Protein AF-A0A077X724-F1 (afdb_monomer)

Structure (mmCIF, N/CA/C/O backbone):
data_AF-A0A077X724-F1
#
_entry.id   AF-A0A077X724-F1
#
loop_
_atom_site.group_PDB
_atom_site.id
_atom_site.type_symbol
_atom_site.label_atom_id
_atom_site.label_alt_id
_atom_site.label_comp_id
_atom_site.label_asym_id
_atom_site.label_entity_id
_atom_site.label_seq_id
_atom_site.pdbx_PDB_ins_code
_atom_site.Cartn_x
_atom_site.Cartn_y
_atom_site.Cartn_z
_atom_site.occupancy
_atom_site.B_iso_or_equiv
_atom_site.auth_seq_id
_atom_site.auth_comp_id
_atom_site.auth_asym_id
_atom_site.auth_atom_id
_atom_site.pdbx_PDB_model_num
ATOM 1 N N . TYR A 1 1 ? -17.689 8.087 11.709 1.00 75.19 1 TYR A N 1
ATOM 2 C CA . TYR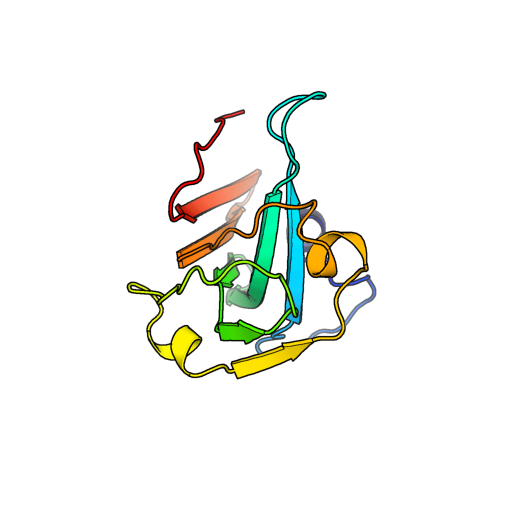 A 1 1 ? -16.710 6.985 11.725 1.00 75.19 1 TYR A CA 1
ATOM 3 C C . TYR A 1 1 ? -16.630 6.308 10.362 1.00 75.19 1 TYR A C 1
ATOM 5 O O . TYR A 1 1 ? -15.715 6.636 9.623 1.00 75.19 1 TYR A O 1
ATOM 13 N N . ASN A 1 2 ? -17.636 5.526 9.953 1.00 76.06 2 ASN A N 1
ATOM 14 C CA . ASN A 1 2 ? -17.652 4.824 8.654 1.00 76.06 2 ASN A CA 1
ATOM 15 C C . ASN A 1 2 ? -17.443 5.747 7.442 1.00 76.06 2 ASN A C 1
ATOM 17 O O . ASN A 1 2 ? -16.703 5.400 6.537 1.00 76.06 2 ASN A O 1
ATOM 21 N N . LYS A 1 3 ? -17.983 6.975 7.467 1.00 77.31 3 LYS A N 1
ATOM 22 C CA . LYS A 1 3 ? -17.734 7.983 6.417 1.00 77.31 3 LYS A CA 1
ATOM 23 C C . LYS A 1 3 ? -16.243 8.316 6.220 1.00 77.31 3 LYS A C 1
ATOM 25 O O . LYS A 1 3 ? -15.818 8.555 5.099 1.00 77.31 3 LYS A O 1
ATOM 30 N N . ILE A 1 4 ? -15.458 8.350 7.300 1.00 74.62 4 ILE A N 1
ATOM 31 C CA . ILE A 1 4 ? -14.012 8.613 7.230 1.00 74.62 4 ILE A CA 1
ATOM 32 C C . ILE A 1 4 ? -13.260 7.364 6.780 1.00 74.62 4 ILE A C 1
ATOM 34 O O . ILE A 1 4 ? -12.359 7.479 5.962 1.00 74.62 4 ILE A O 1
ATOM 38 N N . ILE A 1 5 ? -13.657 6.181 7.253 1.00 72.75 5 ILE A N 1
ATOM 39 C CA . ILE A 1 5 ? -13.085 4.916 6.775 1.00 72.75 5 ILE A CA 1
ATOM 40 C C . ILE A 1 5 ? -13.282 4.799 5.267 1.00 72.75 5 ILE A C 1
ATOM 42 O O . ILE A 1 5 ? -12.301 4.603 4.568 1.00 72.75 5 ILE A O 1
ATOM 46 N N . ASN A 1 6 ? -14.498 5.026 4.766 1.00 73.06 6 ASN A N 1
ATOM 47 C CA . 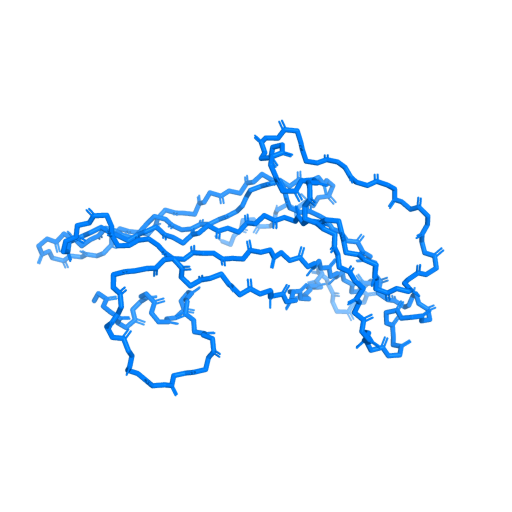ASN A 1 6 ? -14.781 4.983 3.333 1.00 73.06 6 ASN A CA 1
ATOM 48 C C . ASN A 1 6 ? -13.948 6.015 2.562 1.00 73.06 6 ASN A C 1
ATOM 50 O O . ASN A 1 6 ? -13.440 5.696 1.507 1.00 73.06 6 ASN A O 1
ATOM 54 N N . LYS A 1 7 ? -13.690 7.215 3.105 1.00 71.38 7 LYS A N 1
ATOM 55 C CA . LYS A 1 7 ? -12.792 8.188 2.451 1.00 71.38 7 LYS A CA 1
ATOM 56 C C . LYS A 1 7 ? -11.376 7.637 2.206 1.00 71.38 7 LYS A C 1
ATOM 58 O O . LYS A 1 7 ? -10.754 8.001 1.215 1.00 71.38 7 LYS A O 1
ATOM 63 N N . TYR A 1 8 ? -10.850 6.829 3.127 1.00 67.06 8 TYR A N 1
ATOM 64 C CA . TYR A 1 8 ? -9.493 6.267 3.048 1.00 67.06 8 TYR A CA 1
ATOM 65 C C . TYR A 1 8 ? -9.453 4.836 2.492 1.00 67.06 8 TYR A C 1
ATOM 67 O O . TYR A 1 8 ? -8.388 4.339 2.136 1.00 67.06 8 TYR A O 1
ATOM 75 N N . TRP A 1 9 ? -10.603 4.172 2.445 1.00 67.00 9 TRP A N 1
ATOM 76 C CA . TRP A 1 9 ? -10.804 2.805 1.994 1.00 67.00 9 TRP A CA 1
ATOM 77 C C . TRP A 1 9 ? -12.099 2.740 1.186 1.00 67.00 9 TRP A C 1
ATOM 79 O O . TRP A 1 9 ? -13.132 2.282 1.678 1.00 67.00 9 TRP A O 1
ATOM 89 N N . ASP A 1 10 ? -12.027 3.226 -0.049 1.00 62.06 10 ASP A N 1
ATOM 90 C CA . ASP A 1 10 ? 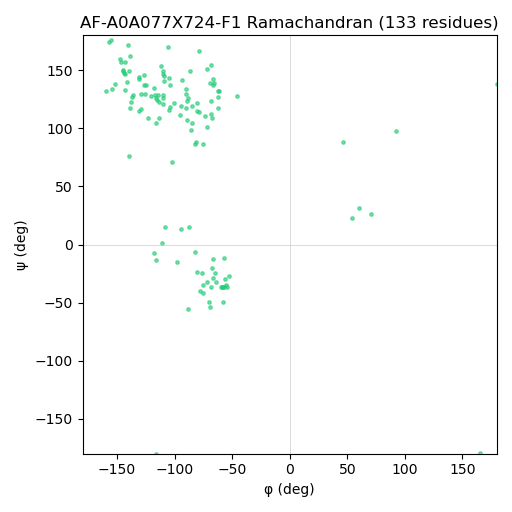-13.070 3.062 -1.058 1.00 62.06 10 ASP A CA 1
ATOM 91 C C . ASP A 1 10 ? -12.503 2.243 -2.223 1.00 62.06 10 ASP A C 1
ATOM 93 O O . ASP A 1 10 ? -11.678 2.758 -2.979 1.00 62.06 10 ASP A O 1
ATOM 97 N N . PRO A 1 11 ? -12.865 0.958 -2.356 1.00 58.00 11 PRO A N 1
ATOM 98 C CA . PRO A 1 11 ? -12.559 0.175 -3.549 1.00 58.00 11 PRO A CA 1
ATOM 99 C C . PRO A 1 11 ? -13.632 0.300 -4.653 1.00 58.00 11 PRO A C 1
ATOM 101 O O . PRO A 1 11 ? -13.614 -0.527 -5.558 1.00 58.00 11 PRO A O 1
ATOM 104 N N . ASP A 1 12 ? -14.521 1.301 -4.550 1.00 51.06 12 ASP A N 1
ATOM 105 C CA . ASP A 1 12 ? -15.835 1.541 -5.184 1.00 51.06 12 ASP A CA 1
ATOM 106 C C . ASP A 1 12 ? -17.028 1.002 -4.351 1.00 51.06 12 ASP A C 1
ATOM 108 O O . ASP A 1 12 ? -17.353 -0.186 -4.366 1.00 51.06 12 ASP A O 1
ATOM 112 N N . SER A 1 13 ? -17.672 1.898 -3.582 1.00 48.06 13 SER A N 1
ATOM 113 C CA . SER A 1 13 ? -18.835 1.677 -2.694 1.00 48.06 13 SER A CA 1
ATOM 114 C C . SER A 1 13 ? -19.955 0.850 -3.351 1.00 48.06 13 SER A C 1
ATOM 116 O O . SER A 1 13 ? -20.416 1.191 -4.433 1.00 48.06 13 SER A O 1
ATOM 118 N N . ASP A 1 14 ? -20.456 -0.237 -2.757 1.00 35.47 14 ASP A N 1
ATOM 119 C CA . ASP A 1 14 ? -21.465 -0.180 -1.697 1.00 35.47 14 ASP A CA 1
ATOM 120 C C . ASP A 1 14 ? -21.511 -1.477 -0.859 1.00 35.47 14 ASP A C 1
ATOM 122 O O . ASP A 1 14 ? -21.597 -2.585 -1.377 1.00 35.47 14 ASP A O 1
ATOM 126 N N . HIS A 1 15 ? -21.507 -1.301 0.466 1.00 43.28 15 HIS A N 1
ATOM 127 C CA . HIS A 1 15 ? -21.999 -2.230 1.500 1.00 43.28 15 HIS A CA 1
ATOM 128 C C . HIS A 1 15 ? -21.607 -3.715 1.403 1.00 43.28 15 HIS A C 1
ATOM 130 O O . HIS A 1 15 ? -22.429 -4.534 1.012 1.00 43.28 15 HIS A O 1
ATOM 136 N N . PHE A 1 16 ? -20.465 -4.110 1.987 1.00 31.23 16 PHE A N 1
ATOM 137 C CA . PHE A 1 16 ? -20.332 -5.476 2.516 1.00 31.23 16 PHE A CA 1
ATOM 138 C C . PHE A 1 16 ? -19.600 -5.534 3.862 1.00 31.23 16 PHE A C 1
ATOM 140 O O . PHE A 1 16 ? -18.423 -5.194 3.990 1.00 31.23 16 PHE A O 1
ATOM 147 N N . LEU A 1 17 ? -20.344 -6.005 4.868 1.00 32.56 17 LEU A N 1
ATOM 148 C CA . LEU A 1 17 ? -19.839 -6.605 6.098 1.00 32.56 17 LEU A CA 1
ATOM 149 C C . LEU A 1 17 ? -19.190 -7.945 5.733 1.00 32.56 17 LEU A C 1
ATOM 151 O O . LEU A 1 17 ? -19.887 -8.883 5.350 1.00 32.56 17 LEU A O 1
ATOM 155 N N . TYR A 1 18 ? -17.871 -8.045 5.868 1.00 35.88 18 TYR A N 1
ATOM 156 C CA . TYR A 1 18 ? -17.178 -9.330 5.891 1.00 35.88 18 TYR A CA 1
ATOM 157 C C . TYR A 1 18 ? -16.119 -9.301 6.987 1.00 35.88 18 TYR A C 1
ATOM 159 O O . TYR A 1 18 ? -15.265 -8.417 7.025 1.00 35.88 18 TYR A O 1
ATOM 167 N N . ILE A 1 19 ? -16.154 -10.299 7.866 1.00 33.50 19 ILE A N 1
ATOM 168 C CA . ILE A 1 19 ? -15.032 -10.626 8.742 1.00 33.50 19 ILE A CA 1
ATOM 169 C C . ILE A 1 19 ? -14.007 -11.332 7.843 1.00 33.50 19 ILE A C 1
ATOM 171 O O . ILE A 1 19 ? -14.044 -12.543 7.654 1.00 33.50 19 ILE A O 1
ATOM 175 N N . GLY A 1 20 ? -13.157 -10.546 7.185 1.00 41.38 20 GLY A N 1
ATOM 176 C CA . GLY A 1 20 ? -12.141 -11.028 6.251 1.00 41.38 20 GLY A CA 1
ATOM 177 C C . GLY A 1 20 ? -11.335 -9.873 5.663 1.00 41.38 20 GLY A C 1
ATOM 178 O O . GLY A 1 20 ? -11.882 -8.823 5.337 1.00 41.38 20 GLY A O 1
ATOM 179 N N . SER A 1 21 ? -10.017 -10.048 5.548 1.00 52.31 21 SER A N 1
ATOM 180 C CA . SER A 1 21 ? -9.118 -9.032 4.991 1.00 52.31 21 SER A CA 1
ATOM 181 C C . SER A 1 21 ? -9.330 -8.917 3.481 1.00 52.31 21 SER A C 1
ATOM 183 O O . SER A 1 21 ? -8.837 -9.738 2.710 1.00 52.31 21 SER A O 1
ATOM 185 N N . VAL A 1 22 ? -10.067 -7.894 3.044 1.00 54.25 22 VAL A N 1
ATOM 186 C CA . VAL A 1 22 ? -10.152 -7.548 1.621 1.00 54.25 22 VAL A CA 1
ATOM 187 C C . VAL A 1 22 ? -8.775 -7.048 1.195 1.00 54.25 22 VAL A C 1
ATOM 189 O O . VAL A 1 22 ? -8.346 -5.978 1.623 1.00 54.25 22 VAL A O 1
ATOM 192 N N . LYS A 1 23 ? -8.066 -7.854 0.401 1.00 66.38 23 LYS A N 1
ATOM 193 C CA . LYS A 1 23 ? -6.804 -7.469 -0.231 1.00 66.38 23 LYS A CA 1
ATOM 194 C C . LYS A 1 23 ? -7.104 -6.974 -1.634 1.00 66.38 23 LYS A C 1
ATOM 196 O O . LYS A 1 23 ? -7.483 -7.768 -2.489 1.00 66.38 23 LYS A O 1
ATOM 201 N N . ILE A 1 24 ? -6.924 -5.682 -1.858 1.00 82.69 24 ILE A N 1
ATOM 202 C CA . ILE A 1 24 ? -7.008 -5.078 -3.190 1.00 82.69 24 ILE A CA 1
ATOM 203 C C . ILE A 1 24 ? -5.622 -4.642 -3.630 1.00 82.69 24 ILE A C 1
ATOM 205 O O . ILE A 1 24 ? -4.793 -4.238 -2.812 1.00 82.69 24 ILE A O 1
ATOM 209 N N . MET A 1 25 ? -5.372 -4.732 -4.929 1.00 86.38 25 MET A N 1
ATOM 210 C CA . MET A 1 25 ? -4.218 -4.087 -5.529 1.00 86.38 25 MET A CA 1
ATOM 211 C C . MET A 1 25 ? -4.632 -2.683 -5.940 1.00 86.38 25 MET A C 1
ATOM 213 O O . MET A 1 25 ? -5.588 -2.515 -6.691 1.00 86.38 25 MET A O 1
ATOM 217 N N . ILE A 1 26 ? -3.915 -1.690 -5.433 1.00 88.19 26 ILE A N 1
ATOM 218 C CA . ILE A 1 26 ? -4.137 -0.288 -5.763 1.00 88.19 26 ILE A CA 1
ATOM 219 C C . ILE A 1 26 ? -2.982 0.231 -6.607 1.00 88.19 26 ILE A C 1
ATOM 221 O O . ILE A 1 26 ? -1.834 -0.192 -6.443 1.00 88.19 26 ILE A O 1
ATOM 225 N N . GLN A 1 27 ? -3.299 1.182 -7.476 1.00 89.12 27 GLN A N 1
ATOM 226 C CA . GLN A 1 27 ? -2.329 2.013 -8.169 1.00 89.12 27 GLN A CA 1
ATOM 227 C C . GLN A 1 27 ? -2.502 3.438 -7.679 1.00 89.12 27 GLN A C 1
ATOM 229 O O . GLN A 1 27 ? -3.580 4.015 -7.810 1.00 89.12 27 GLN A O 1
ATOM 234 N N . GLN A 1 28 ? -1.438 4.020 -7.142 1.00 87.38 28 GLN A N 1
ATOM 235 C CA . GLN A 1 28 ? -1.457 5.411 -6.727 1.00 87.38 28 GLN A CA 1
ATOM 236 C C . GLN A 1 28 ? -0.494 6.208 -7.587 1.00 87.38 28 GLN A C 1
ATOM 238 O O . GLN A 1 28 ? 0.672 5.844 -7.741 1.00 87.38 28 GLN A O 1
ATOM 243 N N . ARG A 1 29 ? -0.997 7.307 -8.146 1.00 89.38 29 ARG A N 1
ATOM 244 C CA . ARG A 1 29 ? -0.227 8.268 -8.930 1.00 89.38 29 ARG A CA 1
ATOM 245 C C . ARG A 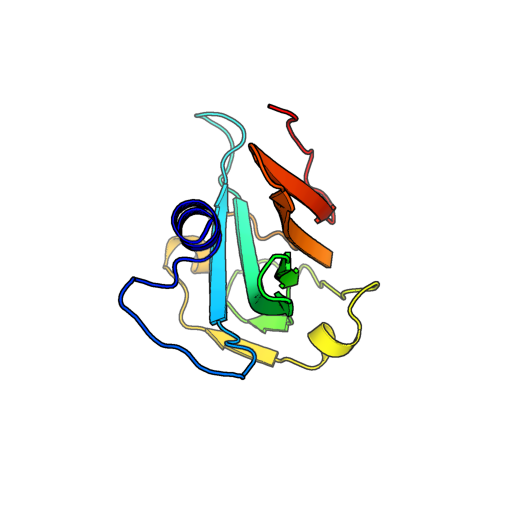1 29 ? -0.071 9.558 -8.130 1.00 89.38 29 ARG A C 1
ATOM 247 O O . ARG A 1 29 ? -0.983 9.973 -7.418 1.00 89.38 29 ARG A O 1
ATOM 254 N N . SER A 1 30 ? 1.099 10.178 -8.204 1.00 83.25 30 SER A N 1
ATOM 255 C CA . SER A 1 30 ? 1.388 11.427 -7.502 1.00 83.25 30 SER A CA 1
ATOM 256 C C . SER A 1 30 ? 2.300 12.330 -8.315 1.00 83.25 30 SER A C 1
ATOM 258 O O . SER A 1 30 ? 3.157 11.889 -9.084 1.00 83.25 30 SER A O 1
ATOM 260 N N . ARG A 1 31 ? 2.142 13.635 -8.115 1.00 83.31 31 ARG A N 1
ATOM 261 C CA . ARG A 1 31 ? 2.940 14.651 -8.791 1.00 83.31 31 ARG A CA 1
ATOM 262 C C . ARG A 1 31 ? 3.359 15.708 -7.781 1.00 83.31 31 ARG A C 1
ATOM 264 O O . ARG A 1 31 ? 2.519 16.238 -7.067 1.00 83.31 31 ARG A O 1
ATOM 271 N N . LYS A 1 32 ? 4.659 16.014 -7.718 1.00 77.56 32 LYS A N 1
ATOM 272 C CA . LYS A 1 32 ? 5.193 16.976 -6.736 1.00 77.56 32 LYS A CA 1
ATOM 273 C C . LYS A 1 32 ? 4.866 18.423 -7.118 1.00 77.56 32 LYS A C 1
ATOM 275 O O . LYS A 1 32 ? 4.520 19.228 -6.271 1.00 77.56 32 LYS A O 1
ATOM 280 N N . TRP A 1 33 ? 4.998 18.738 -8.404 1.00 81.44 33 TRP A N 1
ATOM 281 C CA . TRP A 1 33 ? 4.772 20.064 -8.986 1.00 81.44 33 TRP A CA 1
ATOM 282 C C . TRP A 1 33 ? 4.135 19.951 -10.377 1.00 81.44 33 TRP A C 1
ATOM 284 O O . TRP A 1 33 ? 4.381 18.943 -11.049 1.00 81.44 33 TRP A O 1
ATOM 294 N N . PRO A 1 34 ? 3.435 20.992 -10.878 1.00 80.38 34 PRO A N 1
ATOM 295 C CA . PRO A 1 34 ? 2.772 20.998 -12.193 1.00 80.38 34 PRO A CA 1
ATOM 296 C C . PRO A 1 34 ? 3.672 20.718 -13.402 1.00 80.38 34 PRO A C 1
ATOM 298 O O . PRO A 1 34 ? 3.165 20.491 -14.494 1.00 80.38 34 PRO A O 1
ATOM 301 N N . TRP A 1 35 ? 4.994 20.728 -13.220 1.00 82.94 35 TRP A N 1
ATOM 302 C CA . TRP A 1 35 ? 5.996 20.443 -14.254 1.00 82.94 35 TRP A CA 1
ATOM 303 C C . TRP A 1 35 ? 6.858 19.218 -13.935 1.00 82.94 35 TRP A C 1
ATOM 305 O O . TRP A 1 35 ? 7.642 18.772 -14.764 1.00 82.94 35 TRP A O 1
ATOM 315 N N . SER A 1 36 ? 6.721 18.648 -12.735 1.00 87.00 36 SER A N 1
ATOM 316 C CA . SER A 1 36 ? 7.486 17.463 -12.342 1.00 87.00 36 SER A CA 1
ATOM 317 C C . SER A 1 36 ? 6.997 16.219 -13.079 1.00 87.00 36 SER A C 1
ATOM 319 O O . SER A 1 36 ? 5.814 16.118 -13.422 1.00 87.00 36 SER A O 1
ATOM 321 N N . ARG A 1 37 ? 7.908 15.265 -13.291 1.00 88.06 37 ARG A N 1
ATOM 322 C CA . ARG A 1 37 ? 7.556 13.927 -13.765 1.00 88.06 37 ARG A CA 1
ATOM 323 C C . ARG A 1 37 ? 6.655 13.257 -12.733 1.00 88.06 37 ARG A C 1
ATOM 325 O O . ARG A 1 37 ? 6.995 13.208 -11.549 1.00 88.06 37 ARG A O 1
ATOM 332 N N . GLU A 1 38 ? 5.513 12.777 -13.194 1.00 90.81 38 GLU A N 1
ATOM 333 C CA . GLU A 1 38 ? 4.561 12.051 -12.369 1.00 90.81 38 GLU A CA 1
ATOM 334 C C . GLU A 1 38 ? 5.163 10.714 -11.920 1.00 90.81 38 GLU A C 1
ATOM 336 O O . GLU A 1 38 ? 5.946 10.069 -12.628 1.00 90.81 38 GLU A O 1
ATOM 341 N N . LYS A 1 39 ? 4.857 10.354 -10.680 1.00 91.12 39 LYS A N 1
ATOM 342 C CA . LYS A 1 39 ? 5.307 9.145 -10.008 1.00 91.12 39 LYS A CA 1
ATOM 343 C C . LYS A 1 39 ? 4.120 8.229 -9.806 1.00 91.12 39 LYS A C 1
ATOM 345 O O . LYS A 1 39 ? 2.994 8.698 -9.664 1.00 91.12 39 LYS A O 1
ATOM 350 N N . TYR A 1 40 ? 4.382 6.940 -9.717 1.00 90.56 40 TYR A N 1
ATOM 351 C CA . TYR A 1 40 ? 3.352 5.978 -9.373 1.00 90.56 40 TYR A CA 1
ATOM 352 C C . TYR A 1 40 ? 3.930 4.816 -8.578 1.00 90.56 40 TYR A C 1
ATOM 354 O O . TYR A 1 40 ? 5.138 4.566 -8.612 1.00 90.56 40 TYR A O 1
ATOM 362 N N . PHE A 1 41 ? 3.068 4.106 -7.866 1.00 90.56 41 PHE A N 1
ATOM 363 C CA . PHE A 1 41 ? 3.396 2.824 -7.263 1.00 90.56 41 PHE A CA 1
ATOM 364 C C . PHE A 1 41 ? 2.173 1.913 -7.252 1.00 90.56 41 PHE A C 1
ATOM 366 O O . PHE A 1 41 ? 1.031 2.375 -7.282 1.00 90.56 41 PHE A O 1
ATOM 373 N N . TYR A 1 42 ? 2.445 0.615 -7.174 1.00 91.00 42 TYR A N 1
ATOM 374 C CA . TYR A 1 42 ? 1.446 -0.397 -6.870 1.00 91.00 42 TYR A CA 1
ATOM 375 C C . TYR A 1 42 ? 1.627 -0.877 -5.436 1.00 91.00 42 TYR A C 1
ATOM 377 O O . TYR A 1 42 ? 2.758 -1.016 -4.951 1.00 91.00 42 TYR A O 1
ATOM 385 N N . ALA A 1 43 ? 0.515 -1.145 -4.764 1.00 90.62 43 ALA A N 1
ATOM 386 C CA . ALA A 1 43 ? 0.519 -1.705 -3.424 1.00 90.62 43 ALA A CA 1
ATOM 387 C C . ALA A 1 43 ? -0.634 -2.686 -3.227 1.00 90.62 43 ALA A C 1
ATOM 389 O O . ALA A 1 43 ? -1.719 -2.521 -3.780 1.00 90.62 43 ALA A O 1
ATOM 390 N N . LEU A 1 44 ? -0.394 -3.701 -2.403 1.00 91.19 44 LEU A N 1
ATOM 391 C CA . LEU A 1 44 ? -1.453 -4.481 -1.789 1.00 91.19 44 LEU A CA 1
ATOM 392 C C . LEU A 1 44 ? -1.958 -3.699 -0.591 1.00 91.19 44 LEU A C 1
ATOM 394 O O . LEU A 1 44 ? -1.178 -3.411 0.315 1.00 91.19 44 LEU A O 1
ATOM 398 N N . ALA A 1 45 ? -3.242 -3.378 -0.585 1.00 89.69 45 ALA A N 1
ATOM 399 C CA . ALA A 1 45 ? -3.895 -2.705 0.518 1.00 89.69 45 ALA A CA 1
ATOM 400 C C . ALA A 1 45 ? -4.840 -3.679 1.230 1.00 89.69 45 ALA A C 1
ATOM 402 O O . ALA A 1 45 ? -5.440 -4.548 0.597 1.00 89.69 45 ALA A O 1
ATOM 403 N N . ALA A 1 46 ? -4.961 -3.543 2.546 1.00 89.12 46 ALA A N 1
ATOM 404 C CA . ALA A 1 46 ? -5.860 -4.322 3.381 1.00 89.12 46 ALA A CA 1
ATOM 405 C C . ALA A 1 46 ? -6.477 -3.449 4.478 1.00 89.12 46 ALA A C 1
ATOM 407 O O . ALA A 1 46 ? -5.790 -2.635 5.101 1.00 89.12 46 ALA A O 1
ATOM 408 N N . LYS A 1 47 ? -7.767 -3.665 4.745 1.00 87.81 47 LYS A N 1
ATOM 409 C CA . LYS A 1 47 ? -8.483 -3.092 5.889 1.00 87.81 47 LYS A CA 1
ATOM 410 C C . LYS A 1 47 ? -8.683 -4.148 6.969 1.00 87.81 47 LYS A C 1
ATOM 412 O O . LYS A 1 47 ? -9.080 -5.276 6.681 1.00 87.81 47 LYS A O 1
ATOM 417 N N . PHE A 1 48 ? -8.466 -3.743 8.211 1.00 87.31 48 PHE A N 1
ATOM 418 C CA . PHE A 1 48 ? -8.670 -4.539 9.410 1.00 87.31 48 PHE A CA 1
ATOM 419 C C . PHE A 1 48 ? -9.526 -3.758 10.406 1.00 87.31 48 PHE A C 1
ATOM 421 O O . PHE A 1 48 ? -9.115 -2.712 10.905 1.00 87.31 48 PHE A O 1
ATOM 428 N N . GLU A 1 49 ? -10.710 -4.272 10.716 1.00 89.38 49 GLU A N 1
ATOM 429 C CA . GLU A 1 49 ? -11.544 -3.773 11.812 1.00 89.38 49 GLU A CA 1
ATOM 430 C C . GLU A 1 49 ? -11.090 -4.478 13.095 1.00 89.38 49 GLU A C 1
ATOM 432 O O . GLU A 1 49 ? -11.405 -5.640 13.332 1.00 89.38 49 GLU A O 1
ATOM 437 N N . ILE A 1 50 ? -10.255 -3.796 13.882 1.00 88.81 50 ILE A N 1
ATOM 438 C CA . ILE A 1 50 ? -9.643 -4.343 15.103 1.00 88.81 50 ILE A CA 1
ATOM 439 C C . ILE A 1 50 ? -10.668 -4.394 16.241 1.00 88.81 50 ILE A C 1
ATOM 441 O O . ILE A 1 50 ? -10.637 -5.295 17.076 1.00 88.81 50 ILE A O 1
ATOM 445 N N . SER A 1 51 ? -11.568 -3.413 16.283 1.00 89.19 51 SER A N 1
ATOM 446 C CA . SER A 1 51 ? -12.722 -3.358 17.179 1.00 89.19 51 SER A CA 1
ATOM 447 C C . SER A 1 51 ? -13.789 -2.436 16.587 1.00 89.19 51 SER A C 1
ATOM 449 O O . SER A 1 51 ? -13.527 -1.731 15.614 1.00 89.19 51 SER A O 1
ATOM 451 N N . GLU A 1 52 ? -14.967 -2.362 17.213 1.00 86.81 52 GLU A N 1
ATOM 452 C CA . GLU A 1 52 ? -16.049 -1.443 16.807 1.00 86.81 52 GLU A CA 1
ATOM 453 C C . GLU A 1 52 ? -15.587 0.025 16.687 1.00 86.81 52 GLU A C 1
ATOM 455 O O . GLU A 1 52 ? -16.129 0.805 15.904 1.00 86.81 52 GLU A O 1
ATOM 460 N N . ASN A 1 53 ? -14.548 0.396 17.441 1.00 92.50 53 ASN A N 1
ATOM 461 C CA . ASN A 1 53 ? -14.014 1.750 17.495 1.00 92.50 53 ASN A CA 1
ATOM 462 C C . ASN A 1 53 ? -12.626 1.888 16.857 1.00 92.50 53 ASN A C 1
ATOM 464 O O . ASN A 1 53 ? -12.074 2.985 16.890 1.00 92.50 53 ASN A O 1
ATOM 468 N N . LYS A 1 54 ? -12.024 0.831 16.296 1.00 92.50 54 LYS A N 1
ATOM 469 C CA . LYS A 1 54 ? -10.667 0.904 15.735 1.00 92.50 54 LYS A CA 1
ATOM 470 C C . LYS A 1 54 ? -10.548 0.159 14.415 1.00 92.50 54 LYS A C 1
ATOM 472 O O . LYS A 1 54 ? -10.743 -1.049 14.348 1.00 92.50 54 LYS A O 1
ATOM 477 N N . THR A 1 55 ? -10.127 0.886 13.386 1.00 90.50 55 THR A N 1
ATOM 478 C CA . THR A 1 55 ? -9.887 0.362 12.041 1.00 90.50 55 THR A CA 1
ATOM 479 C C . THR A 1 55 ? -8.465 0.699 11.626 1.00 90.50 55 THR A C 1
ATOM 481 O O . THR A 1 55 ? -7.999 1.813 11.852 1.00 90.50 55 THR A O 1
ATOM 484 N N . ILE A 1 56 ? -7.777 -0.260 11.020 1.00 91.62 56 ILE A N 1
ATOM 485 C CA . ILE A 1 56 ? -6.455 -0.080 10.432 1.00 91.62 56 ILE A CA 1
ATOM 486 C C . ILE A 1 56 ? -6.567 -0.331 8.937 1.00 91.62 56 ILE A C 1
ATOM 488 O O . ILE A 1 56 ? -7.082 -1.359 8.507 1.00 91.62 56 ILE A O 1
ATOM 492 N N . ILE A 1 57 ? -6.063 0.605 8.149 1.00 90.81 57 ILE A N 1
ATOM 493 C CA . ILE A 1 57 ? -5.843 0.442 6.717 1.00 90.81 57 ILE A CA 1
ATOM 494 C C . ILE A 1 57 ? -4.339 0.386 6.534 1.00 90.81 57 ILE A C 1
ATOM 496 O O . ILE A 1 57 ? -3.641 1.277 7.005 1.00 90.81 57 ILE A O 1
ATOM 500 N N . VAL A 1 58 ? -3.834 -0.646 5.876 1.00 91.38 58 VAL A N 1
ATOM 501 C CA . VAL A 1 58 ? -2.404 -0.808 5.611 1.00 91.38 58 VAL A CA 1
ATOM 502 C C . VAL A 1 58 ? -2.193 -1.138 4.148 1.00 91.38 58 VAL A C 1
ATOM 504 O O . VAL A 1 58 ? -2.990 -1.852 3.548 1.00 91.38 58 VAL A O 1
ATOM 507 N N . MET A 1 59 ? -1.113 -0.630 3.576 1.00 91.44 59 MET A N 1
ATOM 508 C CA . MET A 1 59 ? -0.703 -0.914 2.216 1.00 91.44 59 MET A CA 1
ATOM 509 C C . MET A 1 59 ? 0.804 -1.101 2.119 1.00 91.44 59 MET A C 1
ATOM 511 O O . MET A 1 59 ? 1.576 -0.526 2.887 1.00 91.44 59 MET A O 1
ATOM 515 N N . THR A 1 60 ? 1.222 -1.936 1.178 1.00 93.25 60 THR A N 1
ATOM 516 C CA . THR A 1 60 ? 2.627 -2.282 0.982 1.00 93.25 60 THR A CA 1
ATOM 517 C C . THR A 1 60 ? 2.893 -2.650 -0.472 1.00 93.25 60 THR A C 1
ATOM 519 O O . THR A 1 60 ? 2.074 -3.325 -1.102 1.00 93.25 60 THR A O 1
ATOM 522 N N . SER A 1 61 ? 4.012 -2.196 -1.033 1.00 92.75 61 SER A N 1
ATOM 523 C CA . SER A 1 61 ? 4.408 -2.577 -2.387 1.00 92.75 61 SER A CA 1
ATOM 524 C C . SER A 1 61 ? 4.819 -4.046 -2.445 1.00 92.75 61 SER A C 1
ATOM 526 O O . SER A 1 61 ? 5.505 -4.558 -1.561 1.00 92.75 61 SER A O 1
ATOM 528 N N . ALA A 1 62 ? 4.400 -4.713 -3.518 1.00 90.31 62 ALA A N 1
ATOM 529 C CA . ALA A 1 62 ? 4.747 -6.095 -3.826 1.00 90.31 62 ALA A CA 1
ATOM 530 C C . ALA A 1 62 ? 5.561 -6.174 -5.129 1.00 90.31 62 ALA A C 1
ATOM 532 O O . ALA A 1 62 ? 5.838 -5.155 -5.769 1.00 90.31 62 ALA A O 1
ATOM 533 N N . ASN A 1 63 ? 5.948 -7.382 -5.540 1.00 90.62 63 ASN A N 1
ATOM 534 C CA . ASN A 1 63 ? 6.714 -7.586 -6.764 1.00 90.62 63 ASN A CA 1
ATOM 535 C C . ASN A 1 63 ? 5.780 -7.597 -7.988 1.00 90.62 63 ASN A C 1
ATOM 537 O O . ASN A 1 63 ? 5.255 -8.634 -8.391 1.00 90.62 63 ASN A O 1
ATOM 541 N N . ILE A 1 64 ? 5.537 -6.409 -8.543 1.00 89.94 64 ILE A N 1
ATOM 542 C CA . ILE A 1 64 ? 4.620 -6.201 -9.669 1.00 89.94 64 ILE A CA 1
ATOM 543 C C . ILE A 1 64 ? 5.410 -5.995 -10.962 1.00 89.94 64 ILE A C 1
ATOM 545 O O . ILE A 1 64 ? 6.146 -5.004 -11.085 1.00 89.94 64 ILE A O 1
ATOM 549 N N . ASN A 1 65 ? 5.212 -6.890 -11.933 1.00 91.81 65 ASN A N 1
ATOM 550 C CA . ASN A 1 65 ? 5.639 -6.666 -13.308 1.00 91.81 65 ASN A CA 1
ATOM 551 C C . ASN A 1 65 ? 4.564 -5.873 -14.054 1.00 91.81 65 ASN A C 1
ATOM 553 O O . ASN A 1 65 ? 3.519 -6.403 -14.413 1.00 91.81 65 ASN A O 1
ATOM 557 N N . ASP A 1 66 ? 4.837 -4.593 -14.267 1.00 92.94 66 ASP A N 1
ATOM 558 C CA . ASP A 1 66 ? 3.976 -3.638 -14.961 1.00 92.94 66 ASP A CA 1
ATOM 559 C C . ASP A 1 66 ? 4.535 -3.256 -16.333 1.00 92.94 66 ASP A C 1
ATOM 561 O O . ASP A 1 66 ? 4.130 -2.243 -16.895 1.00 92.94 66 ASP A O 1
ATOM 565 N N . HIS A 1 67 ? 5.503 -4.019 -16.853 1.00 94.38 67 HIS A N 1
ATOM 566 C CA . HIS A 1 67 ? 6.163 -3.765 -18.138 1.00 94.38 67 HIS A CA 1
ATOM 567 C C . HIS A 1 67 ? 6.763 -2.352 -18.267 1.00 94.38 67 HIS A C 1
ATOM 569 O O . HIS A 1 67 ? 6.974 -1.868 -19.380 1.00 94.38 67 HIS A O 1
ATOM 575 N N . ASN A 1 68 ? 7.055 -1.677 -17.145 1.00 93.56 68 ASN A N 1
ATOM 576 C CA . ASN A 1 68 ? 7.837 -0.443 -17.154 1.00 93.56 68 ASN A CA 1
ATOM 577 C C . ASN A 1 68 ? 9.281 -0.762 -17.595 1.00 93.56 68 ASN A C 1
ATOM 579 O O . ASN A 1 68 ? 9.857 -1.736 -17.111 1.00 93.56 68 ASN A O 1
ATOM 583 N N . PRO A 1 69 ? 9.908 0.054 -18.464 1.00 93.12 69 PRO A N 1
ATOM 584 C CA . PRO A 1 69 ? 11.276 -0.183 -18.935 1.00 93.12 69 PRO A CA 1
ATOM 585 C C . PRO A 1 69 ? 12.352 -0.045 -17.843 1.00 93.12 69 PRO A C 1
ATOM 587 O O . PRO A 1 69 ? 13.506 -0.409 -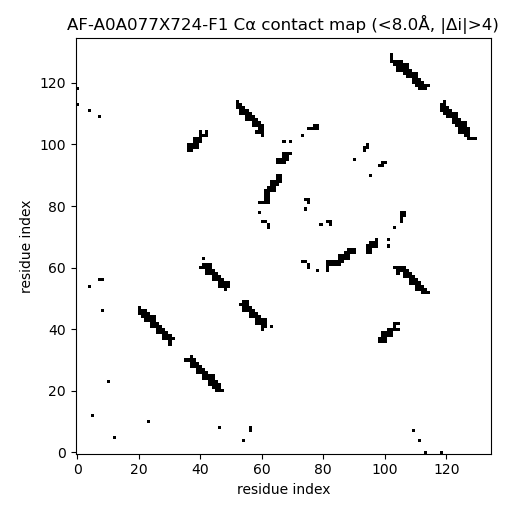18.069 1.00 93.12 69 PRO A O 1
ATOM 590 N N . SER A 1 70 ? 12.013 0.506 -16.673 1.00 87.56 70 SER A N 1
ATOM 591 C CA . SER A 1 70 ? 12.908 0.593 -15.521 1.00 87.56 70 SER A CA 1
ATOM 592 C C . SER A 1 70 ? 13.305 -0.796 -15.023 1.00 87.56 70 SER A C 1
ATOM 594 O O . SER A 1 70 ? 12.463 -1.652 -14.769 1.00 87.56 70 SER A O 1
ATOM 596 N N . ASN A 1 71 ? 14.602 -0.990 -14.801 1.00 80.25 71 ASN A N 1
ATOM 597 C CA . ASN A 1 71 ? 15.176 -2.197 -14.211 1.00 80.25 71 ASN A CA 1
ATOM 598 C C . ASN A 1 71 ? 15.372 -2.084 -12.686 1.00 80.25 71 ASN A C 1
ATOM 600 O O . ASN A 1 71 ? 16.097 -2.892 -12.099 1.00 80.25 71 ASN A O 1
ATOM 604 N N . GLU A 1 72 ? 14.767 -1.075 -12.050 1.00 82.44 72 GLU A N 1
ATOM 605 C CA . GLU A 1 72 ? 14.860 -0.855 -10.608 1.00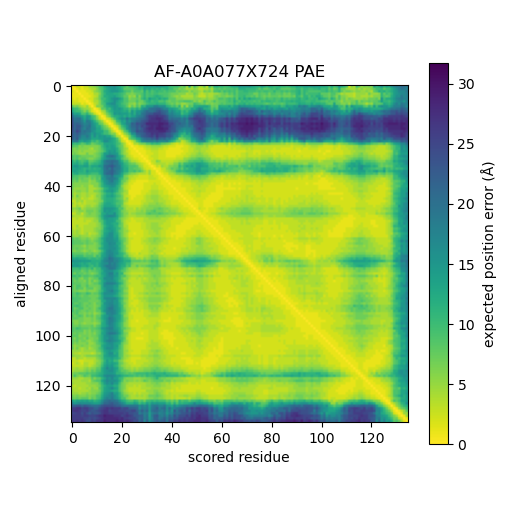 82.44 72 GLU A CA 1
ATOM 606 C C . GLU A 1 72 ? 14.245 -2.040 -9.854 1.00 82.44 72 GLU A C 1
ATOM 608 O O . GLU A 1 72 ? 13.055 -2.342 -9.976 1.00 82.44 72 GLU A O 1
ATOM 613 N N . LYS A 1 73 ? 15.084 -2.731 -9.079 1.00 82.44 73 LYS A N 1
ATOM 614 C CA . LYS A 1 73 ? 14.656 -3.823 -8.209 1.00 82.44 73 LYS A CA 1
ATOM 615 C C . LYS A 1 73 ? 14.303 -3.252 -6.847 1.00 82.44 73 LYS A C 1
ATOM 617 O O . LYS A 1 73 ? 15.103 -2.541 -6.248 1.00 82.44 73 LYS A O 1
ATOM 622 N N . TYR A 1 74 ? 13.126 -3.613 -6.364 1.00 86.62 74 TYR A N 1
ATOM 623 C CA . TYR A 1 74 ? 12.661 -3.277 -5.032 1.00 86.62 74 TYR A CA 1
ATOM 624 C C . TYR A 1 74 ? 12.436 -4.555 -4.233 1.00 86.62 74 TYR A C 1
ATOM 626 O O . TYR A 1 74 ? 11.829 -5.508 -4.727 1.00 86.62 74 TYR A O 1
ATOM 634 N N . GLU A 1 75 ? 12.916 -4.546 -2.997 1.00 89.75 75 GLU A N 1
ATOM 635 C CA . GLU A 1 75 ? 12.630 -5.562 -2.000 1.00 89.75 75 GLU A CA 1
ATOM 636 C C . GLU A 1 75 ? 12.169 -4.857 -0.726 1.00 89.75 75 GLU A C 1
ATOM 638 O O . GLU A 1 75 ? 12.797 -3.911 -0.253 1.00 89.75 75 GLU A O 1
ATOM 643 N N . ASN A 1 76 ? 11.042 -5.299 -0.183 1.00 90.00 76 ASN A N 1
ATOM 644 C CA . ASN A 1 76 ? 10.495 -4.747 1.038 1.00 90.00 76 ASN A CA 1
ATOM 645 C C . ASN A 1 76 ? 11.203 -5.339 2.258 1.00 90.00 76 ASN A C 1
ATOM 647 O O . ASN A 1 76 ? 11.078 -6.534 2.542 1.00 90.00 76 ASN A O 1
ATOM 651 N N . GLU A 1 77 ? 11.918 -4.499 2.999 1.00 89.31 77 GLU A N 1
ATOM 652 C CA . GLU A 1 77 ? 12.660 -4.924 4.189 1.00 89.31 77 GLU A CA 1
ATOM 653 C C . GLU A 1 77 ? 11.775 -5.061 5.439 1.00 89.31 77 GLU A C 1
ATOM 655 O O . GLU A 1 77 ? 12.107 -5.828 6.347 1.00 89.31 77 GLU A O 1
ATOM 660 N N . ILE A 1 78 ? 10.636 -4.359 5.477 1.00 90.25 78 ILE A N 1
ATOM 661 C CA . ILE A 1 78 ? 9.712 -4.330 6.621 1.00 90.25 78 ILE A CA 1
ATOM 662 C C . ILE A 1 78 ? 8.698 -5.47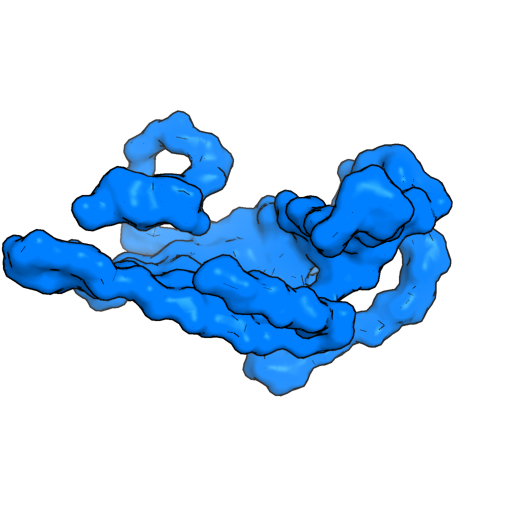0 6.503 1.00 90.25 78 ILE A C 1
ATOM 664 O O . ILE A 1 78 ? 8.575 -6.311 7.392 1.00 90.25 78 ILE A O 1
ATOM 668 N N . VAL A 1 79 ? 7.985 -5.530 5.379 1.00 90.56 79 VAL A N 1
ATOM 669 C CA . VAL A 1 79 ? 6.961 -6.542 5.103 1.00 90.56 79 VAL A CA 1
ATOM 670 C C . VAL A 1 79 ? 7.541 -7.584 4.151 1.00 90.56 79 VAL A C 1
ATOM 672 O O . VAL A 1 79 ? 7.163 -7.671 2.987 1.00 90.56 79 VAL A O 1
ATOM 675 N N . LYS A 1 80 ? 8.469 -8.412 4.649 1.00 90.75 80 LYS A N 1
ATOM 676 C CA . LYS A 1 80 ? 9.171 -9.424 3.829 1.00 90.75 80 LYS A CA 1
ATOM 677 C C . LYS A 1 80 ? 8.231 -10.391 3.104 1.00 90.75 80 LYS A C 1
ATOM 679 O O . LYS A 1 80 ? 8.544 -10.873 2.020 1.00 90.75 80 LYS A O 1
ATOM 684 N N . SER A 1 81 ? 7.059 -10.661 3.680 1.00 89.38 81 SER A N 1
ATOM 685 C CA . SER A 1 81 ? 6.030 -11.497 3.053 1.00 89.38 81 SER A CA 1
ATOM 686 C C . SER A 1 81 ? 5.447 -10.884 1.774 1.00 89.38 81 SER A C 1
ATOM 688 O O . SER A 1 81 ? 4.992 -11.633 0.912 1.00 89.38 81 SER A O 1
ATOM 690 N N . ALA A 1 82 ? 5.502 -9.558 1.599 1.00 89.00 82 ALA A N 1
ATOM 691 C CA . ALA A 1 82 ? 5.058 -8.887 0.377 1.00 89.00 82 ALA A CA 1
ATOM 692 C C . ALA A 1 82 ? 5.945 -9.234 -0.832 1.00 89.00 82 ALA A C 1
ATOM 694 O O . ALA A 1 82 ? 5.446 -9.309 -1.953 1.00 89.00 82 ALA A O 1
ATOM 695 N N . ASN A 1 83 ? 7.228 -9.548 -0.610 1.00 90.38 83 ASN A N 1
ATOM 696 C CA . ASN A 1 83 ? 8.171 -9.927 -1.673 1.00 90.38 83 ASN A CA 1
ATOM 697 C C . ASN A 1 83 ? 7.829 -11.277 -2.326 1.00 90.38 83 ASN A C 1
ATOM 699 O O . ASN A 1 83 ? 8.262 -11.561 -3.446 1.00 90.38 83 ASN A O 1
ATOM 703 N N . LEU A 1 84 ? 7.050 -12.115 -1.630 1.00 91.44 84 LEU A N 1
ATOM 704 C CA . LEU A 1 84 ? 6.569 -13.399 -2.142 1.00 91.44 84 LEU A CA 1
ATOM 705 C C . LEU A 1 84 ? 5.415 -13.226 -3.132 1.00 91.44 84 LEU A C 1
ATOM 707 O O . LEU A 1 84 ? 5.202 -14.095 -3.977 1.00 91.44 84 LEU A O 1
ATOM 711 N N . PHE A 1 85 ? 4.677 -12.118 -3.042 1.00 89.88 85 PHE A N 1
ATOM 712 C CA . PHE A 1 85 ? 3.590 -11.832 -3.963 1.00 89.88 85 PHE A CA 1
ATOM 713 C C . PHE A 1 85 ? 4.156 -11.295 -5.274 1.00 89.88 85 PHE A C 1
ATOM 715 O O . PHE A 1 85 ? 4.734 -10.207 -5.319 1.00 89.88 85 PHE A O 1
ATOM 722 N N . LYS A 1 86 ? 3.978 -12.083 -6.336 1.00 90.75 86 LYS A N 1
ATOM 723 C CA . LYS A 1 86 ? 4.395 -11.762 -7.697 1.00 90.75 86 LYS A CA 1
ATOM 724 C C . LYS A 1 86 ? 3.181 -11.768 -8.602 1.00 90.75 86 LYS A C 1
ATOM 726 O O . LYS A 1 86 ? 2.453 -12.758 -8.628 1.00 90.75 86 LYS A O 1
ATOM 731 N N . THR A 1 87 ? 2.987 -10.699 -9.357 1.00 90.38 87 THR A N 1
ATOM 732 C CA . THR A 1 87 ? 1.961 -10.671 -10.401 1.00 90.38 87 THR A CA 1
ATOM 733 C C . THR A 1 87 ? 2.429 -9.860 -11.592 1.00 90.38 87 THR A C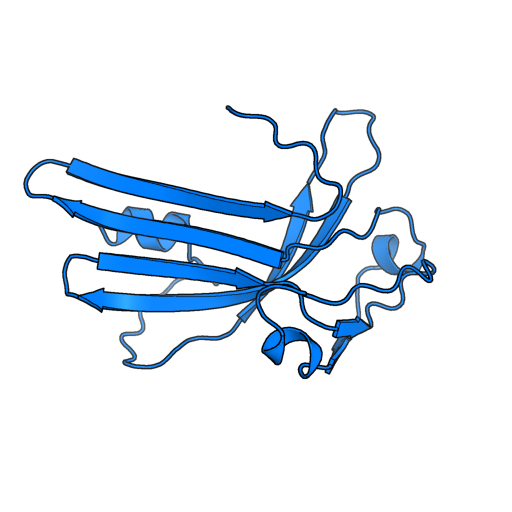 1
ATOM 735 O O . THR A 1 87 ? 3.201 -8.910 -11.457 1.00 90.38 87 THR A O 1
ATOM 738 N N . ASP A 1 88 ? 1.936 -10.258 -12.755 1.00 91.81 88 ASP A N 1
ATOM 739 C CA . ASP A 1 88 ? 2.010 -9.487 -13.986 1.00 91.81 88 ASP A CA 1
ATOM 740 C C . ASP A 1 88 ? 0.723 -8.673 -14.127 1.00 91.81 88 ASP A C 1
ATOM 742 O O . ASP A 1 88 ? -0.352 -9.157 -13.753 1.00 91.81 88 ASP A O 1
ATOM 746 N N . ILE A 1 89 ? 0.825 -7.438 -14.606 1.00 89.00 89 ILE A N 1
ATOM 747 C CA . ILE A 1 89 ? -0.328 -6.579 -14.862 1.00 89.00 89 ILE A CA 1
ATOM 748 C C . ILE A 1 89 ? -0.234 -5.965 -16.254 1.00 89.00 89 ILE A C 1
ATOM 750 O O . ILE A 1 89 ? 0.827 -5.534 -16.704 1.00 89.00 89 ILE A O 1
ATOM 754 N N . ASN A 1 90 ? -1.383 -5.853 -16.915 1.00 91.44 90 ASN A N 1
ATOM 755 C CA . ASN A 1 90 ? -1.500 -5.075 -18.140 1.00 91.44 90 ASN A CA 1
ATOM 756 C C . ASN A 1 90 ? -1.675 -3.593 -17.780 1.00 91.44 90 ASN A C 1
ATOM 758 O O . ASN A 1 90 ? -2.797 -3.124 -17.600 1.00 91.44 90 ASN A O 1
ATOM 762 N N . SER A 1 91 ? -0.555 -2.896 -17.599 1.00 91.44 91 SER A N 1
ATOM 763 C CA . SER A 1 91 ? -0.511 -1.480 -17.233 1.00 91.44 91 SER A CA 1
ATOM 764 C C . SER A 1 91 ? -0.764 -0.557 -18.427 1.00 91.44 91 SER A C 1
ATOM 766 O O . SER A 1 91 ? -0.734 -0.948 -19.599 1.00 91.44 91 SER A O 1
ATOM 768 N N . GLU A 1 92 ? -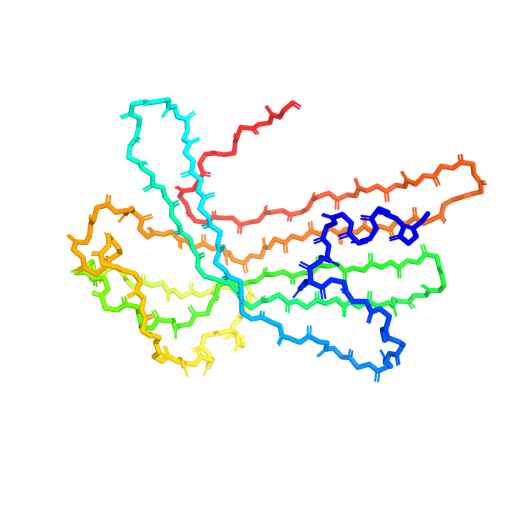1.006 0.707 -18.112 1.00 94.88 92 GLU A N 1
ATOM 769 C CA . GLU A 1 92 ? -1.282 1.757 -19.074 1.00 94.88 92 GLU A CA 1
ATOM 770 C C . GLU A 1 92 ? -0.054 2.098 -19.933 1.00 94.88 92 GLU A C 1
ATOM 772 O O . GLU A 1 92 ? 1.109 1.929 -19.554 1.00 94.88 92 GLU A O 1
ATOM 777 N N . ASP A 1 93 ? -0.320 2.621 -21.128 1.00 96.25 93 ASP A N 1
ATOM 778 C CA . ASP A 1 93 ? 0.689 2.941 -22.139 1.00 96.25 93 ASP A CA 1
ATOM 779 C C . ASP A 1 93 ? 1.795 3.881 -21.635 1.00 96.25 93 ASP A C 1
ATOM 781 O O . ASP A 1 93 ? 2.948 3.766 -22.048 1.00 96.25 93 ASP A O 1
ATOM 785 N N . ASP A 1 94 ? 1.457 4.821 -20.757 1.00 94.44 94 ASP A N 1
ATOM 786 C CA . ASP A 1 94 ? 2.392 5.784 -20.182 1.00 94.44 94 ASP A CA 1
ATOM 787 C C . ASP A 1 94 ? 3.361 5.151 -19.174 1.00 94.44 94 ASP A C 1
ATOM 789 O O . ASP A 1 94 ? 4.526 5.552 -19.106 1.00 94.44 94 ASP A O 1
ATOM 793 N N . ILE A 1 95 ? 2.925 4.120 -18.452 1.00 94.62 95 ILE A N 1
ATOM 794 C CA . ILE A 1 95 ? 3.773 3.278 -17.604 1.00 94.62 95 ILE A CA 1
ATOM 795 C C . ILE A 1 95 ? 4.689 2.412 -18.468 1.00 94.62 95 ILE A C 1
ATOM 797 O O . ILE A 1 95 ? 5.907 2.427 -18.276 1.00 94.62 95 ILE A O 1
ATOM 801 N N . ARG A 1 96 ? 4.128 1.728 -19.472 1.00 95.56 96 ARG A N 1
ATOM 802 C CA . ARG A 1 96 ? 4.876 0.842 -20.383 1.00 95.56 96 ARG A CA 1
ATOM 803 C C . ARG A 1 96 ? 5.913 1.577 -21.230 1.00 95.56 96 ARG A C 1
ATOM 805 O O . ARG A 1 96 ? 6.958 1.025 -21.553 1.00 95.56 96 ARG A O 1
ATOM 812 N N . LYS A 1 97 ? 5.646 2.838 -21.584 1.00 95.50 97 LYS A N 1
ATOM 813 C CA . LYS A 1 97 ? 6.603 3.730 -22.269 1.00 95.50 97 LYS A CA 1
ATOM 814 C C . LYS A 1 97 ? 7.582 4.400 -21.301 1.00 95.50 97 LYS A C 1
ATOM 816 O O . LYS A 1 97 ? 8.504 5.083 -21.739 1.00 95.50 97 LYS A O 1
ATOM 821 N N . GLY A 1 98 ? 7.395 4.223 -19.993 1.00 93.44 98 GLY A N 1
ATOM 822 C CA . GLY A 1 98 ? 8.243 4.806 -18.963 1.00 93.44 98 GLY A CA 1
ATOM 823 C C . GLY A 1 98 ? 8.094 6.321 -18.830 1.00 93.44 98 GLY A C 1
ATOM 824 O O . GLY A 1 98 ? 9.035 6.971 -18.388 1.00 93.44 98 GLY A O 1
ATOM 825 N N . TYR A 1 99 ? 6.957 6.926 -19.181 1.00 94.06 99 TYR A N 1
ATOM 826 C CA . TYR A 1 99 ? 6.723 8.355 -18.927 1.00 94.06 99 TYR A CA 1
ATOM 827 C C . TYR A 1 99 ? 6.591 8.645 -17.433 1.00 94.06 99 TYR A C 1
ATOM 829 O O . TYR A 1 99 ? 7.133 9.638 -16.940 1.00 94.06 99 TYR A O 1
ATOM 837 N N . LEU A 1 100 ? 5.968 7.738 -16.682 1.00 92.88 100 LEU A N 1
ATOM 838 C CA . LEU A 1 100 ? 5.872 7.843 -15.229 1.00 92.88 100 LEU A CA 1
ATOM 839 C C . LEU A 1 100 ? 7.095 7.224 -14.543 1.00 92.88 100 LEU A C 1
ATOM 841 O O . LEU A 1 100 ? 7.709 6.281 -15.048 1.00 92.88 100 LEU A O 1
ATOM 845 N N . LYS A 1 101 ? 7.468 7.759 -13.378 1.00 91.62 101 LYS A N 1
ATOM 846 C CA . LYS A 1 101 ? 8.524 7.186 -12.534 1.00 91.62 101 LYS A CA 1
ATOM 847 C C . LYS A 1 101 ? 7.917 6.186 -11.545 1.00 91.62 101 LYS A C 1
ATOM 849 O O . LYS A 1 101 ? 7.147 6.588 -10.674 1.00 91.62 101 LYS A O 1
ATOM 854 N N . LYS A 1 102 ? 8.310 4.914 -11.645 1.00 92.06 102 LYS A N 1
ATOM 855 C CA . LYS A 1 102 ? 7.944 3.882 -10.667 1.00 92.06 102 LYS A CA 1
ATOM 856 C C . LYS A 1 102 ? 8.580 4.195 -9.310 1.00 92.06 102 LYS A C 1
ATOM 858 O O . LYS A 1 102 ? 9.714 4.665 -9.242 1.00 92.06 102 LYS A O 1
ATOM 863 N N . THR A 1 103 ? 7.823 3.990 -8.244 1.00 90.94 103 THR A N 1
ATOM 864 C CA . THR A 1 103 ? 8.226 4.165 -6.844 1.00 90.94 103 THR A CA 1
ATOM 865 C C . THR A 1 103 ? 7.633 3.041 -6.000 1.00 90.94 103 THR A C 1
ATOM 867 O O . THR A 1 103 ? 6.832 2.252 -6.504 1.00 90.94 103 THR A O 1
ATOM 870 N N . PHE A 1 104 ? 8.040 2.950 -4.732 1.00 90.88 104 PHE A N 1
ATOM 871 C CA . PHE A 1 104 ? 7.659 1.853 -3.848 1.00 90.88 104 PHE A CA 1
ATOM 872 C C . PHE A 1 104 ? 7.426 2.338 -2.414 1.00 90.88 104 PHE A C 1
ATOM 874 O O . PHE A 1 104 ? 8.104 3.247 -1.926 1.00 90.88 104 PHE A O 1
ATOM 881 N N . VAL A 1 105 ? 6.482 1.688 -1.737 1.00 89.50 105 VAL A N 1
ATOM 882 C CA . VAL A 1 105 ? 6.118 1.923 -0.336 1.00 89.50 105 VAL A CA 1
ATOM 883 C C . VAL A 1 105 ? 6.451 0.670 0.469 1.00 89.50 105 VAL A C 1
ATOM 885 O O . VAL A 1 105 ? 5.930 -0.406 0.174 1.00 89.50 105 VAL A O 1
ATOM 888 N N . ASN A 1 106 ? 7.258 0.805 1.526 1.00 92.31 106 ASN A N 1
ATOM 889 C CA . ASN A 1 106 ? 7.519 -0.310 2.440 1.00 92.31 106 ASN A CA 1
ATOM 890 C C . ASN A 1 106 ? 6.267 -0.637 3.245 1.00 92.31 106 ASN A C 1
ATOM 892 O O . ASN A 1 106 ? 5.784 -1.770 3.252 1.00 92.31 106 ASN A O 1
ATOM 896 N N . ILE A 1 107 ? 5.712 0.373 3.898 1.00 92.00 107 ILE A N 1
ATOM 897 C CA . ILE A 1 107 ? 4.433 0.279 4.585 1.00 92.00 107 ILE A CA 1
ATOM 898 C C . ILE A 1 107 ? 3.832 1.675 4.645 1.00 92.00 107 ILE A C 1
ATOM 900 O O . ILE A 1 107 ? 4.522 2.631 4.981 1.00 92.00 107 ILE A O 1
ATOM 904 N N . ALA A 1 108 ? 2.559 1.803 4.313 1.00 91.12 108 ALA A N 1
ATOM 905 C CA . ALA A 1 108 ? 1.802 3.018 4.563 1.00 91.12 108 ALA A CA 1
ATOM 906 C C . ALA A 1 108 ? 0.409 2.658 5.060 1.00 91.12 108 ALA A C 1
ATOM 908 O O . ALA A 1 108 ? -0.033 1.518 4.906 1.00 91.12 108 ALA A O 1
ATOM 909 N N . GLY A 1 109 ? -0.291 3.598 5.678 1.00 90.88 109 GLY A N 1
ATOM 910 C CA . GLY A 1 109 ? -1.613 3.301 6.192 1.00 90.88 109 GLY A CA 1
ATOM 911 C C . GLY A 1 109 ? -2.164 4.312 7.174 1.00 90.88 109 GLY A C 1
ATOM 912 O O . GLY A 1 109 ? -1.521 5.296 7.535 1.00 90.88 109 GLY A O 1
ATOM 913 N N . TYR A 1 110 ? -3.372 4.015 7.633 1.00 91.25 110 TYR A N 1
ATOM 914 C CA . TYR A 1 110 ? -4.108 4.821 8.588 1.00 91.25 110 TYR A CA 1
ATOM 915 C C . TYR A 1 110 ? -4.553 3.972 9.767 1.00 91.25 110 TYR A C 1
ATOM 917 O O . TYR A 1 110 ? -5.068 2.867 9.596 1.00 91.25 110 TYR A O 1
ATOM 925 N N . ILE A 1 111 ? -4.416 4.524 10.965 1.00 93.44 111 ILE A N 1
ATOM 926 C CA . ILE A 1 111 ? -5.072 4.028 12.169 1.00 93.44 111 ILE A CA 1
ATOM 927 C C . ILE A 1 111 ? -6.211 4.998 12.464 1.00 93.44 111 ILE A C 1
ATOM 929 O O . ILE A 1 111 ? -5.973 6.177 12.711 1.00 93.44 111 ILE A O 1
ATOM 933 N N . ILE A 1 112 ? -7.447 4.511 12.389 1.00 92.25 112 ILE A N 1
ATOM 934 C CA . ILE A 1 112 ? -8.664 5.304 12.563 1.00 92.25 112 ILE A CA 1
ATOM 935 C C . ILE A 1 112 ? -9.356 4.841 13.842 1.00 92.25 112 ILE A C 1
ATOM 937 O O . ILE A 1 112 ? -9.939 3.751 13.896 1.00 92.25 112 ILE A O 1
ATOM 941 N N . GLU A 1 113 ? -9.323 5.690 14.862 1.00 94.75 113 GLU A N 1
ATOM 942 C CA . GLU A 1 113 ? -9.945 5.443 16.158 1.00 94.75 113 GLU A CA 1
ATOM 943 C C . GLU A 1 113 ? -11.160 6.348 16.369 1.00 94.75 113 GLU A C 1
ATOM 945 O O . GLU A 1 113 ? -11.104 7.570 16.230 1.00 94.75 113 GLU A O 1
ATOM 950 N N . LYS A 1 114 ? -12.284 5.734 16.733 1.00 93.25 114 LYS A N 1
ATOM 951 C CA . LYS A 1 114 ? -13.489 6.424 17.171 1.00 93.25 114 LYS A CA 1
ATOM 952 C C . LYS A 1 114 ? -13.374 6.734 18.658 1.00 93.25 114 LYS A C 1
ATOM 954 O O . LYS A 1 114 ? -13.270 5.821 19.474 1.00 93.25 114 LYS A O 1
ATOM 959 N N . LYS A 1 115 ? -13.415 8.020 18.997 1.00 92.62 115 LYS A N 1
ATOM 960 C CA . LYS A 1 115 ? -13.575 8.523 20.366 1.00 92.62 115 LYS A CA 1
ATOM 961 C C . LYS A 1 115 ? -14.994 9.068 20.534 1.00 92.62 115 LYS A C 1
ATOM 963 O O . LYS A 1 115 ? -15.720 9.241 19.554 1.00 92.62 115 LYS A O 1
ATOM 968 N N . ASP A 1 116 ? -15.381 9.377 21.767 1.00 89.62 116 ASP A N 1
ATOM 969 C CA . ASP A 1 116 ? -16.753 9.800 22.090 1.00 89.62 116 ASP A CA 1
ATOM 970 C C . ASP A 1 116 ? -17.202 11.053 21.325 1.00 89.62 116 ASP A C 1
ATOM 972 O O . ASP A 1 116 ? -18.360 11.160 20.928 1.00 89.62 116 ASP A O 1
ATOM 976 N N . LYS A 1 117 ? -16.289 12.007 21.103 1.00 92.00 117 LYS A N 1
ATOM 977 C CA . LYS A 1 117 ? -16.604 13.313 20.494 1.00 92.00 117 LYS A CA 1
ATOM 978 C C . LYS A 1 117 ? -15.927 13.568 19.147 1.00 92.00 117 LYS A C 1
ATOM 980 O O . LYS A 1 117 ? -16.287 14.525 18.470 1.00 92.00 117 LYS A O 1
ATOM 985 N N . TYR A 1 118 ? -14.941 12.760 18.764 1.00 88.94 118 TYR A N 1
ATOM 986 C CA . TYR A 1 118 ? -14.116 12.999 17.578 1.00 88.94 118 TYR A CA 1
ATOM 987 C C . TYR A 1 118 ? -13.508 11.699 17.034 1.00 88.94 118 TYR A C 1
ATOM 989 O O . TYR A 1 118 ? -13.696 10.616 17.589 1.00 88.94 118 TYR A O 1
ATOM 997 N N . LEU A 1 119 ? -12.813 11.811 15.903 1.00 90.31 119 LEU A N 1
ATOM 998 C CA . LEU A 1 119 ? -12.091 10.716 15.267 1.00 90.31 119 LEU A CA 1
ATOM 999 C C . LEU A 1 119 ? -10.605 11.039 15.262 1.00 90.31 119 LEU A C 1
ATOM 1001 O O . LEU A 1 119 ? -10.219 12.082 14.738 1.00 90.31 119 LEU A O 1
ATOM 1005 N N . ASP A 1 120 ? -9.803 10.128 15.794 1.00 93.50 120 ASP A N 1
ATOM 1006 C CA . ASP A 1 120 ? -8.355 10.174 15.644 1.00 93.50 120 ASP A CA 1
ATOM 1007 C C . ASP A 1 120 ? -7.970 9.425 14.372 1.00 93.50 120 ASP A C 1
ATOM 1009 O O . ASP A 1 120 ? -8.355 8.270 14.177 1.00 93.50 120 ASP A O 1
ATOM 1013 N N . VAL A 1 121 ? -7.222 10.093 13.496 1.00 91.19 121 VAL A N 1
ATOM 1014 C CA . VAL A 1 121 ? -6.672 9.501 12.274 1.00 91.19 121 VAL A CA 1
ATOM 1015 C C . VAL A 1 121 ? -5.165 9.682 12.304 1.00 91.19 121 VAL A C 1
ATOM 1017 O O . VAL A 1 121 ? -4.662 10.790 12.140 1.00 91.19 121 VAL A O 1
ATOM 1020 N N . THR A 1 122 ? -4.440 8.590 12.507 1.00 93.00 122 THR A N 1
ATOM 1021 C CA . THR A 1 122 ? -2.977 8.577 12.472 1.00 93.00 122 THR A CA 1
ATOM 1022 C C . THR A 1 122 ? -2.513 8.028 11.135 1.00 93.00 122 THR A C 1
ATOM 1024 O O . THR A 1 122 ? -2.855 6.900 10.786 1.00 93.00 122 THR A O 1
ATOM 1027 N N . HIS A 1 123 ? -1.728 8.810 10.398 1.00 90.06 123 HIS A N 1
ATOM 1028 C CA . HIS A 1 123 ? -1.049 8.361 9.186 1.00 90.06 123 HIS A CA 1
ATOM 1029 C C . HIS A 1 123 ? 0.328 7.793 9.544 1.00 90.06 123 HIS A C 1
ATOM 1031 O O . HIS A 1 123 ? 1.067 8.400 10.318 1.00 90.06 123 HIS A O 1
ATOM 1037 N N . VAL A 1 124 ? 0.664 6.633 8.988 1.00 89.44 124 VAL A N 1
ATOM 1038 C CA . VAL A 1 124 ? 1.983 6.006 9.120 1.00 89.44 124 VAL A CA 1
ATOM 1039 C C . VAL A 1 124 ? 2.499 5.735 7.722 1.00 89.44 124 VAL A C 1
ATOM 1041 O O . VAL A 1 124 ? 1.791 5.125 6.927 1.00 89.44 124 VAL A O 1
ATOM 1044 N N . GLU A 1 125 ? 3.727 6.153 7.433 1.00 88.94 125 GLU A N 1
ATOM 1045 C CA . GLU A 1 125 ? 4.348 5.956 6.128 1.00 88.94 125 GLU A CA 1
ATOM 1046 C C . GLU A 1 125 ? 5.844 5.665 6.280 1.00 88.94 125 GLU A C 1
ATOM 1048 O O . GLU A 1 125 ? 6.572 6.340 7.005 1.00 88.94 125 GLU A O 1
ATOM 1053 N N . SER A 1 126 ? 6.301 4.638 5.572 1.00 87.75 126 SER A N 1
ATOM 1054 C CA . SER A 1 126 ? 7.699 4.311 5.345 1.00 87.75 126 SER A CA 1
ATOM 1055 C C . SER A 1 126 ? 7.883 4.066 3.854 1.00 87.75 126 SER A C 1
ATOM 1057 O O . SER A 1 126 ? 7.333 3.122 3.277 1.00 87.75 126 SER A O 1
ATOM 1059 N N . VAL A 1 127 ? 8.661 4.940 3.230 1.00 77.12 127 VAL A N 1
ATOM 1060 C CA . VAL A 1 127 ? 8.840 5.013 1.781 1.00 77.12 127 VAL A CA 1
ATOM 1061 C C . VAL A 1 127 ? 10.306 4.967 1.413 1.00 77.12 127 VAL A C 1
ATOM 1063 O O . VAL A 1 127 ? 11.155 5.524 2.108 1.00 77.12 127 VAL A O 1
ATOM 1066 N N . ILE A 1 128 ? 10.597 4.347 0.271 1.00 68.44 128 ILE A N 1
ATOM 1067 C CA . ILE A 1 128 ? 11.922 4.415 -0.338 1.00 68.44 128 ILE A CA 1
ATOM 1068 C C . ILE A 1 128 ? 11.902 5.553 -1.362 1.00 68.44 128 ILE A C 1
ATOM 1070 O O . ILE A 1 128 ? 11.136 5.532 -2.323 1.00 68.44 128 ILE A O 1
ATOM 1074 N N . ASN A 1 129 ? 12.755 6.561 -1.163 1.00 54.25 129 ASN A N 1
ATOM 1075 C CA . ASN A 1 129 ? 12.983 7.663 -2.110 1.00 54.25 129 ASN A CA 1
ATOM 1076 C C . ASN A 1 129 ? 11.757 8.541 -2.464 1.00 54.25 129 ASN A C 1
ATOM 1078 O O . ASN A 1 129 ? 11.682 9.120 -3.560 1.00 54.25 129 ASN A O 1
ATOM 1082 N N . ILE A 1 130 ? 10.819 8.725 -1.531 1.00 51.91 130 ILE A N 1
ATOM 1083 C CA . ILE A 1 130 ? 9.768 9.749 -1.624 1.00 51.91 130 ILE A CA 1
ATOM 1084 C C . ILE A 1 130 ? 10.054 10.834 -0.575 1.00 51.91 130 ILE A C 1
ATOM 1086 O O . ILE A 1 130 ? 10.151 10.555 0.612 1.00 51.91 130 ILE A O 1
ATOM 1090 N N . GLN A 1 131 ? 10.225 12.083 -1.025 1.00 41.22 131 GLN A N 1
ATOM 1091 C CA . GLN A 1 131 ? 10.174 13.252 -0.142 1.00 41.22 131 GLN A CA 1
ATOM 1092 C C . GLN A 1 131 ? 8.710 13.485 0.223 1.00 41.22 131 GLN A C 1
ATOM 1094 O O . GLN A 1 131 ? 7.926 13.865 -0.651 1.00 41.22 131 GLN A O 1
ATOM 1099 N N . ILE A 1 132 ? 8.369 13.240 1.484 1.00 48.69 132 ILE A N 1
ATOM 1100 C CA . ILE A 1 132 ? 7.056 13.537 2.053 1.00 48.69 132 ILE A CA 1
ATOM 1101 C C . ILE A 1 132 ? 6.917 15.066 2.112 1.00 48.69 132 ILE A C 1
ATOM 1103 O O . ILE A 1 132 ? 7.785 15.752 2.651 1.00 48.69 132 ILE A O 1
ATOM 1107 N N . LEU A 1 133 ? 5.867 15.605 1.488 1.00 42.66 133 LEU A N 1
ATOM 1108 C CA . LEU A 1 133 ? 5.392 16.961 1.757 1.00 42.66 133 LEU A CA 1
ATOM 1109 C C . LEU A 1 133 ? 4.375 16.823 2.888 1.00 42.66 133 LEU A C 1
ATOM 1111 O O . LEU A 1 133 ? 3.294 16.279 2.670 1.00 42.66 133 LEU A O 1
ATOM 1115 N N . GLU A 1 134 ? 4.751 17.254 4.088 1.00 35.59 134 GLU A N 1
ATOM 1116 C CA . GLU A 1 134 ? 3.780 17.505 5.152 1.00 35.59 134 GLU A CA 1
ATOM 1117 C C . GLU A 1 134 ? 2.823 18.610 4.667 1.00 35.59 134 GLU A C 1
ATOM 1119 O O . GLU A 1 134 ? 3.268 19.601 4.079 1.00 35.59 134 GLU A O 1
ATOM 1124 N N . ILE A 1 135 ? 1.516 18.377 4.824 1.00 33.94 135 ILE A N 1
ATOM 1125 C CA . ILE A 1 135 ? 0.440 19.336 4.517 1.00 33.94 135 ILE A CA 1
ATOM 1126 C C . ILE A 1 135 ? 0.211 20.210 5.744 1.00 33.94 135 ILE A C 1
ATOM 1128 O O . ILE A 1 135 ? 0.109 19.621 6.844 1.00 33.94 135 ILE A O 1
#

Nearest PDB structures (foldseek):
  2r55-assembly2_B  TM=6.118E-01  e=4.095E-01  Homo sapiens
  3qsz-assembly1_A  TM=5.354E-01  e=3.439E+00  Xanthomonas citri
  1we5-assembly1_B  TM=2.429E-01  e=3.846E+00  Escherichia coli
  8zdy-assembly1_E  TM=3.452E-01  e=3.846E+00  Selenomonas sp.

Foldseek 3Di:
DVVVVCVFDPPPDDDDDDPDWDWDKDKDWDDPDPPGQIAIEIWTWTWDCPDPFKIKIKIFGAAEAQLAPDPDDDAQPQPNVRPVDYDYDPHDPCRNPNSHHYFTWNMWIWIWGDDPPDIDIDIDTDTDPDDDDDD

Secondary structure (DSSP, 8-state):
-HHHHHHH--SS------SS--EEEEEEEE-SSTTSPPEEEEEEEEEEEEETTEEEEEEE--EEE---S-------SS-GGGGG-EEE----HHHHTT-SEE-EEEEEEEEEEE-SS-EEEEEEEEEES------

Mean predicted aligned error: 7.8 Å

Radius of gyration: 16.21 Å; Cα contacts (8 Å, |Δi|>4): 242; chains: 1; bounding box: 37×34×44 Å

InterPro domains:
  IPR006486 Plasmodium yoelii subtelomeric PYST-A [TIGR01599] (1-124)

Solvent-accessible surface area (backbone atoms only — not comparable to full-atom values): 8183 Å² total; per-residue (Å²): 105,70,74,58,50,40,72,79,58,62,97,72,88,77,92,81,94,62,100,61,73,58,74,45,82,45,77,51,74,49,63,90,46,103,82,49,74,38,31,30,33,52,26,48,31,35,52,44,76,80,46,102,45,33,36,38,38,41,32,27,31,48,42,69,46,41,64,42,73,70,82,83,83,81,76,37,85,80,44,55,72,34,58,72,44,70,48,78,50,94,57,55,70,52,41,41,70,45,67,41,45,83,51,51,37,42,38,35,37,38,43,39,35,58,53,99,91,51,71,50,74,46,79,48,77,41,62,60,95,63,86,81,78,86,128

Organism: Plasmodium yoelii (NCBI:txid5861)

pLDDT: mean 81.69, std 17.05, range [31.23, 96.25]

Sequence (135 aa):
YNKIINKYWDPDSDHFLYIGSVKIMIQQRSRKWPWSREKYFYALAAKFEISENKTIIVMTSANINDHNPSNEKYENEIVKSANLFKTDINSEDDIRKGYLKKTFVNIAGYIIEKKDKYLDVTHVESVINIQILEI